Protein AF-A0A6A0H1G3-F1 (afdb_monomer)

Organism: Hyalella azteca (NCBI:txid294128)

Secondary structure (DSSP, 8-state):
----EEEEEEES-GGGS-GGGGSPPPTTS--SSHHHHHHHT-TTS-EEEEESPSSEEEETTS-EEEEEEEES----STT----S--EEEEEEESS--GGG-SEEEEEEE-SS-EEEEEEEEEEE----

Radius of gyration: 16.29 Å; Cα contacts (8 Å, |Δi|>4): 289; chains: 1; bounding box: 44×31×44 Å

Nearest PDB structures (foldseek):
  2fdb-assembly1_P  TM=7.754E-01  e=1.410E-04  Homo sapiens
  8dfq-assembly1_B  TM=7.564E-01  e=1.586E-03  Homo sapiens
  8dfm-assembly1_B  TM=7.752E-01  e=1.796E-03  Homo sapiens
  8dfp-assembly1_A  TM=7.747E-01  e=2.449E-03  Homo sapiens
  2ec8-assembly1_A  TM=6.519E-01  e=1.229E-02  Homo sapiens

pLDDT: mean 74.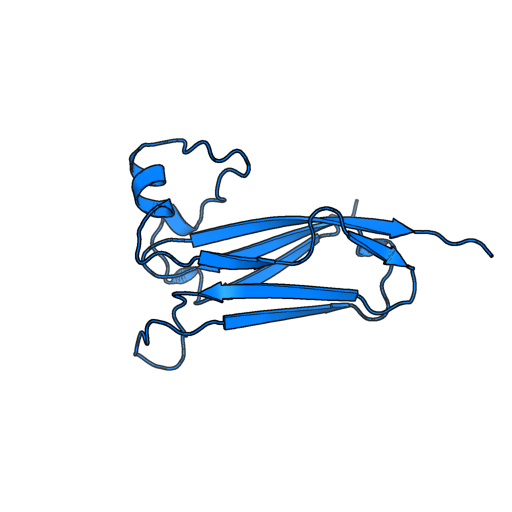76, std 15.05, range [27.33, 92.69]

Solvent-accessible surface area (backbone atoms only — not comparable to full-atom values): 7381 Å² total; per-residue (Å²): 139,80,85,28,52,51,82,45,68,35,52,44,66,73,90,78,39,53,78,79,54,79,55,80,69,53,90,84,72,63,60,95,41,73,67,52,44,55,33,63,64,32,90,73,18,14,36,69,76,47,62,56,65,76,67,41,75,42,56,66,66,38,75,44,77,45,44,35,31,22,33,42,26,31,57,78,70,73,99,49,78,59,77,68,46,73,44,74,34,77,48,76,42,74,60,30,51,82,71,64,38,20,53,33,33,39,37,17,31,30,83,55,14,47,27,64,51,74,27,42,37,42,70,46,87,82,82,130

Structure (mmCIF, N/CA/C/O backbone):
data_AF-A0A6A0H1G3-F1
#
_entry.id   AF-A0A6A0H1G3-F1
#
loop_
_atom_site.group_PDB
_atom_site.id
_atom_site.type_symbol
_atom_site.label_atom_id
_atom_site.label_alt_id
_atom_site.label_comp_id
_atom_site.label_asym_id
_atom_site.label_entity_id
_atom_site.label_seq_id
_atom_site.pdbx_PDB_ins_code
_atom_site.Cartn_x
_atom_site.Cartn_y
_atom_site.Cartn_z
_atom_site.occupancy
_atom_site.B_iso_or_equiv
_atom_site.auth_seq_id
_atom_site.auth_comp_id
_atom_site.auth_asym_id
_atom_site.auth_atom_id
_atom_site.pdbx_PDB_model_num
ATOM 1 N N . MET A 1 1 ? 1.368 15.880 18.015 1.00 27.33 1 MET A N 1
ATOM 2 C CA . MET A 1 1 ? 1.086 15.726 16.570 1.00 27.33 1 MET A CA 1
ATOM 3 C C . MET A 1 1 ? 1.682 14.403 16.107 1.00 27.33 1 MET A C 1
ATOM 5 O O . MET A 1 1 ? 2.852 14.364 15.754 1.00 27.33 1 MET A O 1
ATOM 9 N N . ALA A 1 2 ? 0.929 13.307 16.214 1.00 31.11 2 ALA A N 1
ATOM 10 C CA . ALA A 1 2 ? 1.377 11.993 15.761 1.00 31.11 2 ALA A CA 1
ATOM 11 C C . ALA A 1 2 ? 0.921 11.804 14.310 1.00 31.11 2 ALA A C 1
ATOM 13 O O . ALA A 1 2 ? -0.274 11.865 14.027 1.00 31.11 2 ALA A O 1
ATOM 14 N N . TRP A 1 3 ? 1.866 11.629 13.389 1.00 35.69 3 TRP A N 1
ATOM 15 C CA . TRP A 1 3 ? 1.557 11.195 12.030 1.00 35.69 3 TRP A CA 1
ATOM 16 C C . TRP A 1 3 ? 1.198 9.714 12.093 1.00 35.69 3 TRP A C 1
ATOM 18 O O . TRP A 1 3 ? 2.063 8.850 12.007 1.00 35.69 3 TRP A O 1
ATOM 28 N N . ALA A 1 4 ? -0.076 9.433 12.315 1.00 50.50 4 ALA A N 1
ATOM 29 C CA . ALA A 1 4 ? -0.620 8.098 12.197 1.00 50.50 4 ALA A CA 1
ATOM 30 C C . ALA A 1 4 ? -0.622 7.688 10.712 1.00 50.50 4 ALA A C 1
ATOM 32 O O . ALA A 1 4 ? -1.076 8.435 9.839 1.00 50.50 4 ALA A O 1
ATOM 33 N N . GLY A 1 5 ? -0.028 6.535 10.412 1.00 60.38 5 GLY A N 1
ATOM 34 C CA . GLY A 1 5 ? 0.182 6.032 9.055 1.00 60.38 5 GLY A CA 1
ATOM 35 C C . GLY A 1 5 ? 1.274 4.964 9.007 1.00 60.38 5 GLY A C 1
ATOM 36 O O . GLY A 1 5 ? 2.185 4.953 9.832 1.00 60.38 5 GLY A O 1
ATOM 37 N N . GLY A 1 6 ? 1.182 4.045 8.046 1.00 68.88 6 GLY A N 1
ATOM 38 C CA . GLY A 1 6 ? 2.088 2.899 7.941 1.00 68.88 6 GLY A CA 1
ATOM 39 C C . GLY A 1 6 ? 2.485 2.589 6.501 1.00 68.88 6 GLY A C 1
ATOM 40 O O . GLY A 1 6 ? 1.685 2.728 5.575 1.00 68.88 6 GLY A O 1
ATOM 41 N N . ARG A 1 7 ? 3.729 2.142 6.296 1.00 70.12 7 ARG A N 1
ATOM 42 C CA . ARG A 1 7 ? 4.220 1.694 4.986 1.00 70.12 7 ARG A CA 1
ATOM 43 C C . ARG A 1 7 ? 4.211 0.170 4.913 1.00 70.12 7 ARG A C 1
ATOM 45 O O . ARG A 1 7 ? 4.935 -0.494 5.647 1.00 70.12 7 ARG A O 1
ATOM 52 N N . ILE A 1 8 ? 3.431 -0.379 3.991 1.00 70.25 8 ILE A N 1
ATOM 53 C CA . ILE A 1 8 ? 3.390 -1.805 3.665 1.00 70.25 8 ILE A CA 1
ATOM 54 C C . ILE A 1 8 ? 4.253 -2.007 2.422 1.00 70.25 8 ILE A C 1
ATOM 56 O O . ILE A 1 8 ? 4.013 -1.383 1.394 1.00 70.25 8 ILE A O 1
ATOM 60 N N . VAL A 1 9 ? 5.274 -2.857 2.486 1.00 68.88 9 VAL A N 1
ATOM 61 C CA . VAL A 1 9 ? 6.164 -3.092 1.340 1.00 68.88 9 VAL A CA 1
ATOM 62 C C . VAL A 1 9 ? 5.983 -4.515 0.826 1.00 68.88 9 VAL A C 1
ATOM 64 O O . VAL A 1 9 ? 5.990 -5.476 1.594 1.00 68.88 9 VAL A O 1
ATOM 67 N N . SER A 1 10 ? 5.814 -4.643 -0.483 1.00 64.12 10 SER A N 1
ATOM 68 C CA . SER A 1 10 ? 5.791 -5.891 -1.234 1.00 64.12 10 SER A CA 1
ATOM 69 C C . SER A 1 10 ? 6.952 -5.863 -2.232 1.00 64.12 10 SER A C 1
ATOM 71 O O . SER A 1 10 ? 6.788 -5.392 -3.347 1.00 64.12 10 SER A O 1
ATOM 73 N N . GLY A 1 11 ? 8.140 -6.342 -1.860 1.00 63.56 11 GLY A N 1
ATOM 74 C CA . GLY A 1 11 ? 9.275 -6.432 -2.786 1.00 63.56 11 GLY A CA 1
ATOM 75 C C . GLY A 1 11 ? 10.644 -6.427 -2.110 1.00 63.56 11 GLY A C 1
ATOM 76 O O . GLY A 1 11 ? 10.757 -6.672 -0.910 1.00 63.56 11 GLY A O 1
ATOM 77 N N . GLY A 1 12 ? 11.693 -6.213 -2.910 1.00 59.38 12 GLY A N 1
ATOM 78 C CA . GLY A 1 12 ? 13.095 -6.309 -2.486 1.00 59.38 12 GLY A CA 1
ATOM 79 C C . GLY A 1 12 ? 13.600 -5.106 -1.676 1.00 59.38 12 GLY A C 1
ATOM 80 O O . GLY A 1 12 ? 12.886 -4.138 -1.429 1.00 59.38 12 GLY A O 1
ATOM 81 N N . ASN A 1 13 ? 14.871 -5.132 -1.274 1.00 59.50 13 ASN A N 1
ATOM 82 C CA . ASN A 1 13 ? 15.474 -4.042 -0.502 1.00 59.50 13 ASN A CA 1
ATOM 83 C C . ASN A 1 13 ? 15.574 -2.745 -1.339 1.00 59.50 13 ASN A C 1
ATOM 85 O O . ASN A 1 13 ? 16.171 -2.755 -2.417 1.00 59.50 13 ASN A O 1
ATOM 89 N N . ILE A 1 14 ? 15.020 -1.630 -0.837 1.00 57.81 14 ILE A N 1
ATOM 90 C CA . ILE A 1 14 ? 14.985 -0.321 -1.525 1.00 57.81 14 ILE A CA 1
ATOM 91 C C . ILE A 1 14 ? 16.394 0.170 -1.888 1.00 57.81 14 ILE A C 1
ATOM 93 O O . ILE A 1 14 ? 16.577 0.790 -2.933 1.00 57.81 14 ILE A O 1
ATOM 97 N N . ALA A 1 15 ? 17.405 -0.165 -1.081 1.00 56.12 15 ALA A N 1
ATOM 98 C CA . ALA A 1 15 ? 18.793 0.223 -1.324 1.00 56.12 15 ALA A CA 1
ATOM 99 C C . ALA A 1 15 ? 19.404 -0.404 -2.595 1.00 56.12 15 ALA A C 1
ATOM 101 O O . ALA A 1 15 ? 20.389 0.114 -3.110 1.00 56.12 15 ALA A O 1
ATOM 102 N N . LYS A 1 16 ? 18.823 -1.495 -3.117 1.00 58.28 16 LYS A N 1
ATOM 103 C CA . LYS A 1 16 ? 19.281 -2.177 -4.342 1.00 58.28 16 LYS A CA 1
ATOM 104 C C . LYS A 1 16 ? 18.511 -1.758 -5.602 1.00 58.28 16 LYS A C 1
ATOM 106 O O . LYS A 1 16 ? 18.736 -2.323 -6.669 1.00 58.28 16 LYS A O 1
ATOM 111 N N . LEU A 1 17 ? 17.571 -0.820 -5.493 1.00 61.56 17 LEU A N 1
ATOM 112 C CA . LEU A 1 17 ? 16.733 -0.402 -6.6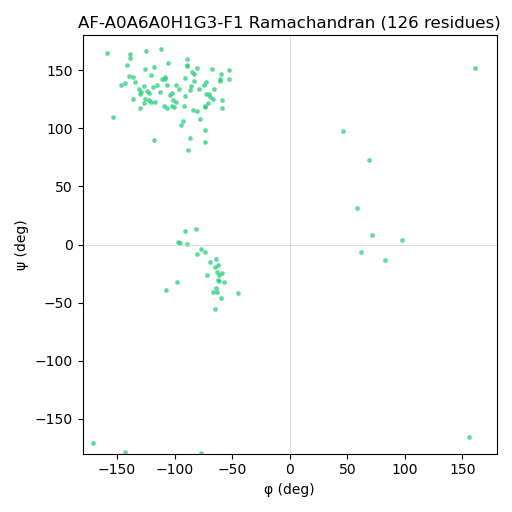13 1.00 61.56 17 LEU A CA 1
ATOM 113 C C . LEU A 1 17 ? 17.363 0.748 -7.419 1.00 61.56 17 LEU A C 1
ATOM 115 O O . LEU A 1 17 ? 18.106 1.562 -6.863 1.00 61.56 17 LEU A O 1
ATOM 119 N N . PRO A 1 18 ? 17.014 0.892 -8.712 1.00 59.72 18 PRO A N 1
ATOM 120 C CA . PRO A 1 18 ? 17.458 2.029 -9.515 1.00 59.72 18 PRO A CA 1
ATOM 121 C C . PRO A 1 18 ? 16.986 3.367 -8.908 1.00 59.72 18 PRO A C 1
ATOM 123 O O . PRO A 1 18 ? 15.877 3.431 -8.383 1.00 59.72 18 PRO A O 1
ATOM 126 N N . PRO A 1 19 ? 17.752 4.470 -9.016 1.00 56.12 19 PRO A N 1
ATOM 127 C CA . PRO A 1 19 ? 17.418 5.780 -8.436 1.00 56.12 19 PRO A CA 1
ATOM 128 C C . PRO A 1 19 ? 15.963 6.271 -8.614 1.00 56.12 19 PRO A C 1
ATOM 130 O O . PRO A 1 19 ? 15.407 6.758 -7.627 1.00 56.12 19 PRO A O 1
ATOM 133 N N . PRO A 1 20 ? 15.299 6.117 -9.785 1.00 57.50 20 PRO A N 1
ATOM 134 C CA . PRO A 1 20 ? 13.899 6.528 -9.966 1.00 57.50 20 PRO A CA 1
ATOM 135 C C . PRO A 1 20 ? 12.884 5.796 -9.070 1.00 57.50 20 PRO A C 1
ATOM 137 O O . PRO A 1 20 ? 11.789 6.306 -8.858 1.00 57.50 20 PRO A O 1
ATOM 140 N N . SER A 1 21 ? 13.242 4.650 -8.482 1.00 52.75 21 SER A N 1
ATOM 141 C CA . SER A 1 21 ? 12.411 3.929 -7.503 1.00 52.75 21 SER A CA 1
ATOM 142 C C . SER A 1 21 ? 12.260 4.637 -6.155 1.00 52.75 21 SER A C 1
ATOM 144 O O . SER A 1 21 ? 11.405 4.263 -5.362 1.00 52.75 21 SER A O 1
ATOM 146 N N . ARG A 1 22 ? 13.093 5.642 -5.860 1.00 54.62 22 ARG A N 1
ATOM 147 C CA . ARG A 1 22 ? 12.994 6.407 -4.608 1.00 54.62 22 ARG A CA 1
ATOM 148 C C . ARG A 1 22 ? 11.900 7.478 -4.655 1.00 54.62 22 ARG A C 1
ATOM 150 O O . ARG A 1 22 ? 11.612 8.091 -3.631 1.00 54.62 22 ARG A O 1
ATOM 157 N N . GLY A 1 23 ? 11.299 7.710 -5.823 1.00 55.94 23 GLY A N 1
ATOM 158 C CA . GLY A 1 23 ? 10.168 8.617 -5.990 1.00 55.94 23 GLY A CA 1
ATOM 159 C C . GLY A 1 23 ? 8.833 7.952 -5.653 1.00 55.94 23 GLY A C 1
ATOM 160 O O . GLY A 1 23 ? 8.631 6.769 -5.912 1.00 55.94 23 GLY A O 1
ATOM 161 N N . ARG A 1 24 ? 7.892 8.728 -5.104 1.00 59.91 24 ARG A N 1
ATOM 162 C CA . ARG A 1 24 ? 6.478 8.328 -5.067 1.00 59.91 24 ARG A CA 1
ATOM 163 C C . ARG A 1 24 ? 5.885 8.439 -6.467 1.00 59.91 24 ARG A C 1
ATOM 165 O O . ARG A 1 24 ? 6.156 9.413 -7.175 1.00 59.91 24 ARG A O 1
ATOM 172 N N . ILE A 1 25 ? 5.048 7.474 -6.842 1.00 65.25 25 ILE A N 1
ATOM 173 C CA . ILE A 1 25 ? 4.219 7.619 -8.036 1.00 65.25 25 ILE A CA 1
ATOM 174 C C . ILE A 1 25 ? 3.221 8.746 -7.783 1.00 65.25 25 ILE A C 1
ATOM 176 O O . ILE A 1 25 ? 2.599 8.777 -6.717 1.00 65.25 25 ILE A O 1
ATOM 180 N N . PRO A 1 26 ? 3.055 9.666 -8.740 1.00 59.31 26 PRO A N 1
ATOM 181 C CA . PRO A 1 26 ? 1.996 10.657 -8.684 1.00 59.31 26 PRO A CA 1
ATOM 182 C C . PRO A 1 26 ? 0.629 9.956 -8.623 1.00 59.31 26 PRO A C 1
ATOM 184 O O . PRO A 1 26 ? 0.268 9.206 -9.530 1.00 59.31 26 PRO A O 1
ATOM 187 N N . ILE A 1 27 ? -0.117 10.166 -7.533 1.00 59.06 27 ILE A N 1
ATOM 188 C CA . ILE A 1 27 ? -1.449 9.563 -7.312 1.00 59.06 27 ILE A CA 1
ATOM 189 C C . ILE A 1 27 ? -2.440 10.016 -8.403 1.00 59.06 27 ILE A C 1
ATOM 191 O O . ILE A 1 27 ? -3.368 9.291 -8.744 1.00 59.06 27 ILE A O 1
ATOM 195 N N . ASP A 1 28 ? -2.197 11.189 -8.991 1.00 62.38 28 ASP A N 1
ATOM 196 C CA . ASP A 1 28 ? -2.947 11.788 -10.098 1.00 62.38 28 ASP A CA 1
ATOM 197 C C . ASP A 1 28 ? -2.638 11.170 -11.477 1.00 62.38 28 ASP A C 1
ATOM 199 O O . ASP A 1 28 ? -3.243 11.559 -12.476 1.00 62.38 28 ASP A O 1
ATOM 203 N N . GLY A 1 29 ? -1.687 10.232 -11.559 1.00 63.62 29 GLY A N 1
ATOM 204 C CA . GLY A 1 29 ? -1.265 9.607 -12.812 1.00 63.62 29 GLY A CA 1
ATOM 205 C C . GLY A 1 29 ? -0.465 10.526 -13.743 1.00 63.62 29 GLY A C 1
ATOM 206 O O . GLY A 1 29 ? -0.186 10.138 -14.880 1.00 63.62 29 GLY A O 1
ATOM 207 N N . LYS A 1 30 ? -0.065 11.727 -13.298 1.00 68.88 30 LYS A N 1
ATOM 208 C CA . LYS A 1 30 ? 0.696 12.678 -14.122 1.00 68.88 30 LYS A CA 1
ATOM 209 C C . LYS A 1 30 ? 2.192 12.526 -13.881 1.00 68.88 30 LYS A C 1
ATOM 211 O O . LYS A 1 30 ? 2.747 12.995 -12.892 1.00 68.88 30 LYS A O 1
ATOM 216 N N . TYR A 1 31 ? 2.882 11.881 -14.816 1.00 74.94 31 TYR A N 1
ATOM 217 C CA . TYR A 1 31 ? 4.337 11.752 -14.756 1.00 74.94 31 TYR A CA 1
ATOM 218 C C . TYR A 1 31 ? 5.019 13.102 -15.003 1.00 74.94 31 TYR A C 1
ATOM 220 O O . TYR A 1 31 ? 4.754 13.754 -16.007 1.00 74.94 31 TYR A O 1
ATOM 228 N N . LYS A 1 32 ? 5.948 13.493 -14.117 1.00 74.31 32 LYS A N 1
ATOM 229 C CA . LYS A 1 32 ? 6.704 14.755 -14.246 1.00 74.31 32 LYS A CA 1
ATOM 230 C C . LYS A 1 32 ? 7.562 14.818 -15.513 1.00 74.31 32 LYS A C 1
ATOM 232 O O . LYS A 1 32 ? 7.812 15.897 -16.031 1.00 74.31 32 LYS A O 1
ATOM 237 N N . THR A 1 33 ? 8.048 13.668 -15.978 1.00 82.31 33 THR A N 1
ATOM 238 C CA . THR A 1 33 ? 8.942 13.551 -17.134 1.00 82.31 33 THR A CA 1
ATOM 239 C C . THR A 1 33 ? 8.595 12.323 -17.970 1.00 82.31 33 THR A C 1
ATOM 241 O O . THR A 1 33 ? 8.107 11.316 -17.447 1.00 82.31 33 THR A O 1
ATOM 244 N N . GLU A 1 34 ? 8.928 12.355 -19.261 1.00 85.62 34 GLU A N 1
ATOM 245 C CA . GLU A 1 34 ? 8.767 11.202 -20.161 1.00 85.62 34 GLU A CA 1
ATOM 246 C C . GLU A 1 34 ? 9.606 9.993 -19.704 1.00 85.62 34 GLU A C 1
ATOM 248 O O . GLU A 1 34 ? 9.198 8.840 -19.832 1.00 85.62 34 GLU A O 1
ATOM 253 N N . THR A 1 35 ? 10.758 10.242 -19.076 1.00 83.00 35 THR A N 1
ATOM 254 C CA . THR A 1 35 ? 11.587 9.195 -18.458 1.00 83.00 35 THR A CA 1
ATOM 255 C C . THR A 1 35 ? 10.864 8.497 -17.309 1.00 83.00 35 THR A C 1
ATOM 257 O O . THR A 1 35 ? 10.900 7.271 -17.213 1.00 83.00 35 THR A O 1
ATOM 260 N N . SER A 1 36 ? 10.140 9.256 -16.483 1.00 78.75 36 SER A N 1
ATOM 261 C CA . SER A 1 36 ? 9.317 8.715 -15.398 1.00 78.75 36 SER A CA 1
ATOM 262 C C . SER A 1 36 ? 8.143 7.908 -15.952 1.00 78.75 36 SER A C 1
ATOM 264 O O . SER A 1 36 ? 7.853 6.823 -15.454 1.00 78.75 36 SER A O 1
ATOM 266 N N . LYS A 1 37 ? 7.506 8.388 -17.029 1.00 83.50 37 LYS A N 1
ATOM 267 C CA . LYS A 1 37 ? 6.433 7.662 -17.722 1.00 83.50 37 LYS A CA 1
ATOM 268 C C . LYS A 1 37 ? 6.915 6.312 -18.249 1.00 83.50 37 LYS A C 1
ATOM 270 O O . LYS A 1 37 ? 6.242 5.310 -18.029 1.00 83.50 37 LYS A O 1
ATOM 275 N N . LYS A 1 38 ? 8.085 6.266 -18.894 1.00 85.56 38 LYS A N 1
ATOM 276 C CA . LYS A 1 38 ? 8.704 5.016 -19.371 1.00 85.56 38 LYS A CA 1
ATOM 277 C C . LYS A 1 38 ? 9.085 4.078 -18.224 1.00 85.56 38 LYS A C 1
ATOM 279 O O . LYS A 1 38 ? 8.910 2.871 -18.347 1.00 85.56 38 LYS A O 1
ATOM 284 N N . TYR A 1 39 ? 9.564 4.628 -17.110 1.00 83.12 39 TYR A N 1
ATOM 285 C CA . TYR A 1 39 ? 9.925 3.862 -15.920 1.00 83.12 39 TYR A CA 1
ATOM 286 C C . TYR A 1 39 ? 8.705 3.189 -15.273 1.00 83.12 39 TYR A C 1
ATOM 288 O O . TYR A 1 39 ? 8.667 1.969 -15.152 1.00 83.12 39 TYR A O 1
ATOM 296 N N . TYR A 1 40 ? 7.669 3.955 -14.922 1.00 80.94 40 TYR A N 1
ATOM 297 C CA . TYR A 1 40 ? 6.483 3.421 -14.240 1.00 80.94 40 TYR A CA 1
ATOM 298 C C . TYR A 1 40 ? 5.584 2.564 -15.143 1.00 80.94 40 TYR A C 1
ATOM 300 O O . TYR A 1 40 ? 4.904 1.664 -14.655 1.00 80.94 40 TYR A O 1
ATOM 308 N N . ASN A 1 41 ? 5.608 2.792 -16.461 1.00 85.19 41 ASN A N 1
ATOM 309 C CA . ASN A 1 41 ? 4.890 1.959 -17.431 1.00 85.19 41 ASN A CA 1
ATOM 310 C C . ASN A 1 41 ? 5.729 0.800 -17.980 1.00 85.19 41 ASN A C 1
ATOM 312 O O . ASN A 1 41 ? 5.316 0.152 -18.942 1.00 85.19 41 ASN A O 1
ATOM 316 N N . ASN A 1 42 ? 6.885 0.508 -17.377 1.00 85.31 42 ASN A N 1
ATOM 317 C CA . ASN A 1 42 ? 7.701 -0.620 -17.793 1.00 85.31 42 ASN A CA 1
ATOM 318 C C . ASN A 1 42 ? 6.887 -1.925 -17.666 1.00 85.31 42 ASN A C 1
ATOM 320 O O . ASN A 1 42 ? 6.391 -2.232 -16.578 1.00 85.31 42 ASN A O 1
ATOM 324 N N . PRO A 1 43 ? 6.744 -2.726 -18.738 1.00 85.50 43 PRO A N 1
ATOM 325 C CA . PRO A 1 43 ? 5.975 -3.970 -18.692 1.00 85.50 43 PRO A CA 1
ATOM 326 C C . PRO A 1 43 ? 6.563 -4.998 -17.720 1.00 85.50 43 PRO A C 1
ATOM 328 O O . PRO 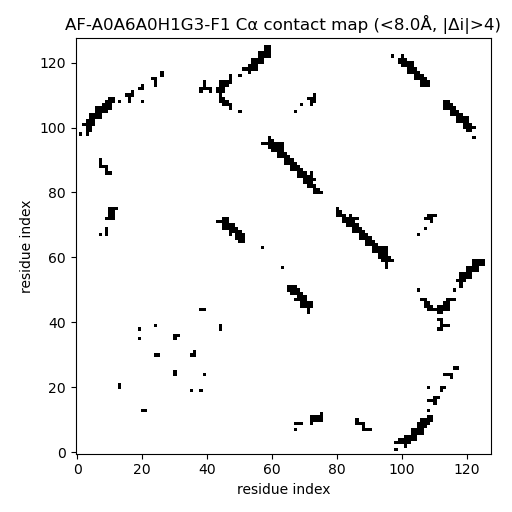A 1 43 ? 5.828 -5.845 -17.221 1.00 85.50 43 PRO A O 1
ATOM 331 N N . LYS A 1 44 ? 7.867 -4.904 -17.428 1.00 82.88 44 LYS A N 1
ATOM 332 C CA . LYS A 1 44 ? 8.563 -5.735 -16.438 1.00 82.88 44 LYS A CA 1
ATOM 333 C C . LYS A 1 44 ? 8.530 -5.130 -15.032 1.00 82.88 44 LYS A C 1
ATOM 335 O O . LYS A 1 44 ? 9.130 -5.695 -14.128 1.00 82.88 44 LYS A O 1
ATOM 340 N N . GLY A 1 45 ? 7.900 -3.972 -14.846 1.00 82.06 45 GLY A N 1
ATOM 341 C CA . GLY A 1 45 ? 7.790 -3.278 -13.568 1.00 82.06 45 GLY A CA 1
ATOM 342 C C . GLY A 1 45 ? 6.921 -4.015 -12.552 1.00 82.06 45 GLY A C 1
ATOM 343 O O . GLY A 1 45 ? 5.983 -4.719 -12.927 1.00 82.06 45 GLY A O 1
ATOM 344 N N . ALA A 1 46 ? 7.222 -3.829 -11.266 1.00 84.31 46 ALA A N 1
ATOM 345 C CA . ALA A 1 46 ? 6.378 -4.329 -10.189 1.00 84.31 46 ALA A CA 1
ATOM 346 C C . ALA A 1 46 ? 4.991 -3.694 -10.309 1.00 84.31 46 ALA A C 1
ATOM 348 O O . ALA A 1 46 ? 4.885 -2.513 -10.638 1.00 84.31 46 ALA A O 1
ATOM 349 N N . ARG A 1 47 ? 3.930 -4.464 -10.051 1.00 86.38 47 ARG A N 1
ATOM 350 C CA . ARG A 1 47 ? 2.556 -3.956 -10.157 1.00 86.38 47 ARG A CA 1
ATOM 351 C C . ARG A 1 47 ? 1.713 -4.406 -8.983 1.00 86.38 47 ARG A C 1
ATOM 353 O O . ARG A 1 47 ? 1.565 -5.607 -8.753 1.00 86.38 47 ARG A O 1
ATOM 360 N N . ILE A 1 48 ? 1.098 -3.457 -8.290 1.00 86.69 48 ILE A N 1
ATOM 361 C CA . ILE A 1 48 ? 0.091 -3.724 -7.270 1.00 86.69 48 ILE A CA 1
ATOM 362 C C . ILE A 1 48 ? -1.190 -4.140 -7.990 1.00 86.69 48 ILE A C 1
ATOM 364 O O . ILE A 1 48 ? -1.756 -3.407 -8.796 1.00 86.69 48 ILE A O 1
ATOM 368 N N . THR A 1 49 ? -1.628 -5.362 -7.710 1.00 87.56 49 THR A N 1
ATOM 369 C CA . THR A 1 49 ? -2.840 -5.954 -8.295 1.00 87.56 49 THR A CA 1
ATOM 370 C C . THR A 1 49 ? -4.039 -5.831 -7.371 1.00 87.56 49 THR A C 1
ATOM 372 O O . THR A 1 49 ? -5.162 -5.710 -7.848 1.00 87.56 49 THR A O 1
ATOM 375 N N . LYS A 1 50 ? -3.810 -5.862 -6.053 1.00 85.88 50 LYS A N 1
ATOM 376 C CA . LYS A 1 50 ? -4.834 -5.666 -5.024 1.00 85.88 50 LYS A CA 1
ATOM 377 C C . LYS A 1 50 ? -4.225 -4.893 -3.860 1.00 85.88 50 LYS A C 1
ATOM 379 O O . LYS A 1 50 ? -3.100 -5.179 -3.463 1.00 85.88 50 LYS A O 1
ATOM 384 N N . ALA A 1 51 ? -4.974 -3.955 -3.303 1.00 84.62 51 ALA A N 1
ATOM 385 C CA . ALA A 1 51 ? -4.642 -3.256 -2.068 1.00 84.62 51 ALA A CA 1
ATOM 386 C C . ALA A 1 51 ? -5.918 -3.108 -1.228 1.00 84.62 51 ALA A C 1
ATOM 388 O O . ALA A 1 51 ? -7.019 -3.229 -1.770 1.00 84.62 51 ALA A O 1
ATOM 389 N N . SER A 1 52 ? -5.773 -2.868 0.075 1.00 80.06 52 SER A N 1
ATOM 390 C CA . SER A 1 52 ? -6.894 -2.518 0.951 1.00 80.06 52 SER A CA 1
ATOM 391 C C . SER A 1 52 ? -7.701 -1.338 0.401 1.00 80.06 52 SER A C 1
ATOM 393 O O . SER A 1 52 ? -7.170 -0.485 -0.313 1.00 80.06 52 SER A O 1
ATOM 395 N N . HIS A 1 53 ? -9.000 -1.333 0.719 1.00 75.62 53 HIS A N 1
ATOM 396 C CA . HIS A 1 53 ? -9.978 -0.377 0.202 1.00 75.62 53 HIS A CA 1
ATOM 397 C C . HIS A 1 53 ? -9.537 1.078 0.411 1.00 75.62 53 HIS A C 1
ATOM 399 O O . HIS A 1 53 ? -8.973 1.439 1.444 1.00 75.62 53 HIS A O 1
ATOM 405 N N . PHE A 1 54 ? -9.840 1.921 -0.576 1.00 63.56 54 PHE A N 1
ATOM 406 C CA . PHE A 1 54 ? -9.671 3.365 -0.470 1.00 63.56 54 PHE A CA 1
ATOM 407 C C . PHE A 1 54 ? -10.726 3.915 0.505 1.00 63.56 54 PHE A C 1
ATOM 409 O O . PHE A 1 54 ? -11.914 3.714 0.271 1.00 63.56 54 PHE A O 1
ATOM 416 N N . ASN A 1 55 ? -10.292 4.591 1.577 1.00 73.12 55 ASN A N 1
ATOM 417 C CA . ASN A 1 55 ? -11.118 5.122 2.678 1.00 73.12 55 ASN A CA 1
ATOM 418 C C . ASN A 1 55 ? -11.746 4.043 3.579 1.00 73.12 55 ASN A C 1
ATOM 420 O O . ASN A 1 55 ? -12.949 3.802 3.544 1.00 73.12 55 ASN A O 1
ATOM 424 N N . PHE A 1 56 ? -10.920 3.401 4.408 1.00 84.31 56 PHE A N 1
ATOM 425 C CA . PHE A 1 56 ? -11.362 2.380 5.362 1.00 84.31 56 PHE A CA 1
ATOM 426 C C . PHE A 1 56 ? -11.723 2.993 6.724 1.00 84.31 56 PHE A C 1
ATOM 428 O O . PHE A 1 56 ? -10.916 3.711 7.316 1.00 84.31 56 PHE A O 1
ATOM 435 N N . GLN A 1 57 ? -12.919 2.690 7.230 1.00 88.69 57 GLN A N 1
ATOM 436 C CA . GLN A 1 57 ? -13.355 3.041 8.582 1.00 88.69 57 GLN A CA 1
ATOM 437 C C . GLN A 1 57 ? -13.319 1.808 9.480 1.00 88.69 57 GLN A C 1
ATOM 439 O O . GLN A 1 57 ? -13.874 0.775 9.112 1.00 88.69 57 GLN A O 1
ATOM 444 N N . TYR A 1 58 ? -12.666 1.915 10.637 1.00 89.06 58 TYR A N 1
ATOM 445 C CA . TYR A 1 58 ? -12.587 0.828 11.613 1.00 89.06 58 TYR A CA 1
ATOM 446 C C . TYR A 1 58 ? -13.226 1.196 12.949 1.00 89.06 58 TYR A C 1
ATOM 448 O O . TYR A 1 58 ? -13.252 2.361 13.342 1.00 89.06 58 TYR A O 1
ATOM 456 N N . VAL A 1 59 ? -13.707 0.175 13.652 1.00 91.00 59 VAL A N 1
ATOM 457 C CA . VAL A 1 59 ? -14.231 0.292 15.015 1.00 91.00 59 VAL A CA 1
ATOM 458 C C . VAL A 1 59 ? -13.070 0.177 16.002 1.00 91.00 59 VAL A C 1
ATOM 460 O O . VAL A 1 59 ? -12.183 -0.666 15.833 1.00 91.00 59 VAL A O 1
ATOM 463 N N . LEU A 1 60 ? -13.054 1.039 17.020 1.00 91.19 60 LEU A N 1
ATOM 464 C CA . LEU A 1 60 ? -12.040 1.008 18.076 1.00 91.19 60 LEU A CA 1
ATOM 465 C C . LEU A 1 60 ? -12.075 -0.329 18.832 1.00 91.19 60 LEU A C 1
ATOM 467 O O . LEU A 1 60 ? -13.137 -0.896 19.062 1.00 91.19 60 LEU A O 1
ATOM 471 N N . GLY A 1 61 ? -10.907 -0.842 19.216 1.00 89.00 61 GLY A N 1
ATOM 472 C CA . GLY A 1 61 ? -10.780 -2.103 19.952 1.00 89.00 61 GLY A CA 1
ATOM 473 C C . GLY A 1 61 ? -10.814 -3.367 19.086 1.00 89.00 61 GLY A C 1
ATOM 474 O O . GLY A 1 61 ? -10.420 -4.427 19.561 1.00 89.00 61 GLY A O 1
ATOM 475 N N . HIS A 1 62 ? -11.220 -3.276 17.817 1.00 90.12 62 HIS A N 1
ATO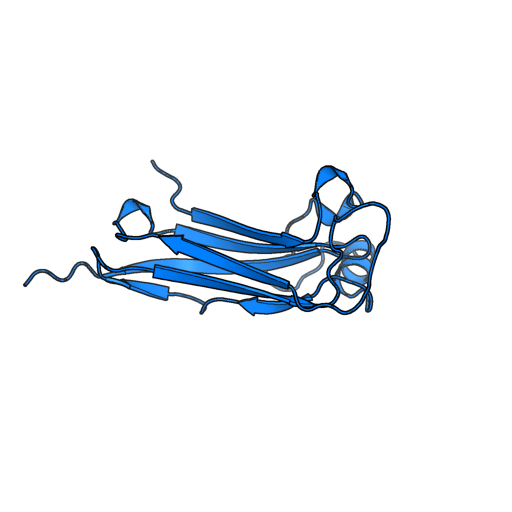M 476 C CA . HIS A 1 62 ? -11.244 -4.417 16.901 1.00 90.12 62 HIS A CA 1
ATOM 477 C C . HIS A 1 62 ? -9.928 -4.587 16.139 1.00 90.12 62 HIS A C 1
ATOM 479 O O . HIS A 1 62 ? -9.145 -3.655 15.962 1.00 90.12 62 HIS A O 1
ATOM 485 N N . LYS A 1 63 ? -9.714 -5.795 15.620 1.00 92.00 63 LYS A N 1
ATOM 486 C CA . LYS A 1 63 ? -8.600 -6.111 14.731 1.00 92.00 63 LYS A CA 1
ATOM 487 C C . LYS A 1 63 ? -8.796 -5.500 13.344 1.00 92.00 63 LYS A C 1
ATOM 489 O O . LYS A 1 63 ? -9.806 -5.754 12.687 1.00 92.00 63 LYS A O 1
ATOM 494 N N . ILE A 1 64 ? -7.780 -4.800 12.845 1.00 90.19 64 ILE A N 1
ATOM 495 C CA . ILE A 1 64 ? -7.715 -4.320 11.459 1.00 90.19 64 ILE A CA 1
ATOM 496 C C . ILE A 1 64 ? -6.631 -5.060 10.679 1.00 90.19 64 ILE A C 1
ATOM 498 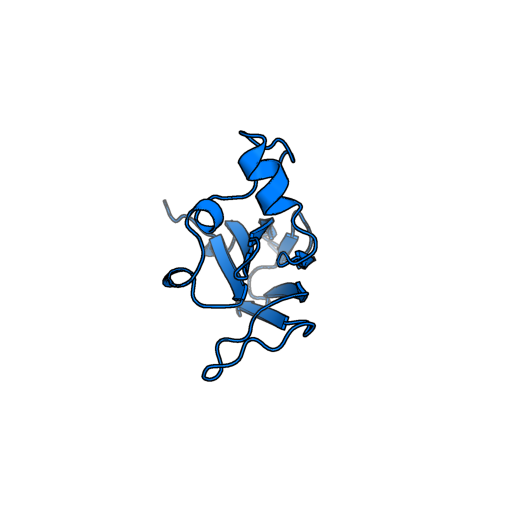O O . ILE A 1 64 ? -5.562 -5.384 11.196 1.00 90.19 64 ILE A O 1
ATOM 502 N N . VAL A 1 65 ? -6.919 -5.349 9.408 1.00 89.25 65 VAL A N 1
ATOM 503 C CA . VAL A 1 65 ? -6.017 -6.087 8.519 1.00 89.25 65 VAL A CA 1
ATOM 504 C C . VAL A 1 65 ? -5.869 -5.337 7.206 1.00 89.25 65 VAL A C 1
ATOM 506 O O . VAL A 1 65 ? -6.819 -5.205 6.434 1.00 89.25 65 VAL A O 1
ATOM 509 N N . PHE A 1 66 ? -4.645 -4.915 6.913 1.00 88.12 66 PHE A N 1
ATOM 510 C CA . PHE A 1 66 ? -4.290 -4.353 5.623 1.00 88.12 66 PHE A CA 1
ATOM 511 C C . PHE A 1 66 ? -3.630 -5.393 4.734 1.00 88.12 66 PHE A C 1
ATOM 513 O O . PHE A 1 66 ? -2.776 -6.173 5.161 1.00 88.12 66 PHE A O 1
ATOM 520 N N . LEU A 1 67 ? -4.029 -5.386 3.469 1.00 87.31 67 LEU A N 1
ATOM 521 C CA . LEU A 1 67 ? -3.579 -6.321 2.462 1.00 87.31 67 LEU A CA 1
ATOM 522 C C . LEU A 1 67 ? -2.991 -5.558 1.285 1.00 87.31 67 LEU A C 1
ATOM 524 O O . LEU A 1 67 ? -3.625 -4.665 0.731 1.00 87.31 67 LEU A O 1
ATOM 528 N N . CYS A 1 68 ? -1.815 -5.984 0.844 1.00 86.19 68 CYS A N 1
ATOM 529 C CA . CYS A 1 68 ? -1.292 -5.611 -0.453 1.00 86.19 68 CYS A CA 1
ATOM 530 C C . CYS A 1 68 ? -0.798 -6.837 -1.208 1.00 86.19 68 CYS A C 1
ATOM 532 O O . CYS A 1 68 ? -0.115 -7.695 -0.653 1.00 86.19 68 CYS A O 1
ATOM 534 N N . VAL A 1 69 ? -1.173 -6.934 -2.479 1.00 87.00 69 VAL A N 1
ATOM 535 C CA . VAL A 1 69 ? -0.762 -8.010 -3.374 1.00 87.00 69 VAL A CA 1
ATOM 536 C C . VAL A 1 69 ? -0.172 -7.397 -4.621 1.00 87.00 69 VAL A C 1
ATOM 538 O O . VAL A 1 69 ? -0.855 -6.689 -5.369 1.00 87.00 69 VAL A O 1
ATOM 541 N N . ALA A 1 70 ? 1.073 -7.740 -4.891 1.00 86.12 70 ALA A N 1
ATOM 542 C CA . ALA A 1 70 ? 1.772 -7.291 -6.074 1.00 86.12 70 ALA A CA 1
ATOM 543 C C . ALA A 1 70 ? 2.338 -8.470 -6.862 1.00 86.12 70 ALA A C 1
ATOM 545 O O . ALA A 1 70 ? 2.619 -9.539 -6.321 1.00 86.12 70 ALA A O 1
ATOM 546 N N . ARG A 1 71 ? 2.441 -8.271 -8.172 1.00 84.81 71 ARG A N 1
ATOM 547 C CA . ARG A 1 71 ? 3.009 -9.216 -9.132 1.00 84.81 71 ARG A CA 1
ATOM 548 C C . ARG A 1 71 ? 4.306 -8.668 -9.700 1.00 84.81 71 ARG A C 1
ATOM 550 O O . ARG A 1 71 ? 4.604 -7.481 -9.549 1.00 84.81 71 ARG A O 1
ATOM 557 N N . ASP A 1 72 ? 5.023 -9.549 -10.390 1.00 76.25 72 ASP A N 1
ATOM 558 C CA . ASP A 1 72 ? 6.287 -9.224 -11.054 1.00 76.25 72 ASP A CA 1
ATOM 559 C C . ASP A 1 72 ? 7.323 -8.682 -10.062 1.00 76.25 72 ASP A C 1
ATOM 561 O O . ASP A 1 72 ? 8.166 -7.844 -10.380 1.00 76.25 72 ASP A O 1
ATOM 565 N N . LEU A 1 73 ? 7.234 -9.174 -8.826 1.00 70.44 73 LEU A N 1
ATOM 566 C CA . LEU A 1 73 ? 8.139 -8.835 -7.751 1.00 70.44 73 LEU A CA 1
ATOM 567 C C . LEU A 1 73 ? 9.333 -9.761 -7.727 1.00 70.44 73 LEU A C 1
ATOM 569 O O . LEU A 1 73 ? 9.292 -10.905 -8.172 1.00 70.44 73 LEU A O 1
ATOM 573 N N . LEU A 1 74 ? 10.401 -9.207 -7.182 1.00 62.16 74 LEU A N 1
ATOM 574 C CA . LEU A 1 74 ? 11.671 -9.866 -7.050 1.00 62.16 74 LEU A CA 1
ATOM 575 C C . LEU A 1 74 ? 11.888 -10.236 -5.582 1.00 62.16 74 LEU A C 1
ATOM 577 O O . LEU A 1 74 ? 11.942 -9.353 -4.723 1.00 62.16 74 LEU A O 1
ATOM 581 N N . PHE A 1 75 ? 11.995 -11.531 -5.294 1.00 58.12 75 PHE A N 1
ATOM 582 C CA . PHE A 1 75 ? 12.301 -12.014 -3.951 1.00 58.12 75 PHE A CA 1
ATOM 583 C C . PHE A 1 75 ? 13.806 -11.886 -3.666 1.00 58.12 75 PHE A C 1
ATOM 585 O O . PHE A 1 75 ? 14.611 -12.279 -4.502 1.00 58.12 75 PHE A O 1
ATOM 592 N N . PRO A 1 76 ? 14.217 -11.362 -2.496 1.00 52.03 76 PRO A N 1
ATOM 593 C CA . PRO A 1 76 ? 15.630 -11.199 -2.148 1.00 52.03 76 PRO A CA 1
ATOM 594 C C . PRO A 1 76 ? 16.304 -12.478 -1.609 1.00 52.03 76 PRO A C 1
ATOM 596 O O . PRO A 1 76 ? 17.392 -12.382 -1.043 1.00 52.03 76 PRO A O 1
ATOM 599 N N . GLN A 1 77 ? 15.687 -13.656 -1.749 1.00 47.28 77 GLN A N 1
ATOM 600 C CA . GLN A 1 77 ? 16.264 -14.910 -1.261 1.00 47.28 77 GLN A CA 1
ATOM 601 C C . GLN A 1 77 ? 17.423 -15.321 -2.183 1.00 47.28 77 GLN A C 1
ATOM 603 O O . GLN A 1 77 ? 17.193 -15.844 -3.263 1.00 47.28 77 GLN A O 1
ATOM 608 N N . LEU A 1 78 ? 18.648 -15.009 -1.748 1.00 42.56 78 LEU A N 1
ATOM 609 C CA . LEU A 1 78 ? 19.934 -15.500 -2.255 1.00 42.56 78 LEU A CA 1
ATOM 610 C C . LEU A 1 78 ? 20.104 -15.500 -3.796 1.00 42.56 78 LEU A C 1
ATOM 612 O O . LEU A 1 78 ? 19.753 -16.442 -4.488 1.00 42.56 78 LEU A O 1
ATOM 616 N N . HIS A 1 79 ? 20.759 -14.458 -4.315 1.00 43.06 79 HIS A N 1
ATOM 617 C CA . HIS A 1 79 ? 21.425 -14.409 -5.632 1.00 43.06 79 HIS A CA 1
ATOM 618 C C . HIS A 1 79 ? 20.592 -14.598 -6.918 1.00 43.06 79 HIS A C 1
ATOM 620 O O . HIS A 1 79 ? 21.131 -14.318 -7.987 1.00 43.06 79 HIS A O 1
ATOM 626 N N . GLU A 1 80 ? 19.300 -14.934 -6.862 1.00 40.72 80 GLU A N 1
ATOM 627 C CA . GLU A 1 80 ? 18.504 -15.182 -8.072 1.00 40.72 80 GLU A CA 1
ATOM 628 C C . GLU A 1 80 ? 17.169 -14.425 -8.128 1.00 40.72 80 GLU A C 1
ATOM 630 O O . GLU A 1 80 ? 16.338 -14.447 -7.221 1.00 40.72 80 GLU A O 1
ATOM 635 N N . TRP A 1 81 ? 16.945 -13.747 -9.253 1.00 49.34 81 TRP A N 1
ATOM 636 C CA . TRP A 1 81 ? 15.732 -12.992 -9.550 1.00 49.34 81 TRP A CA 1
ATOM 637 C C . TRP A 1 81 ? 14.680 -13.902 -10.206 1.00 49.34 81 TRP A C 1
ATOM 639 O O . TRP A 1 81 ? 14.525 -13.902 -11.430 1.00 49.34 81 TRP A O 1
ATOM 649 N N . THR A 1 82 ? 13.931 -14.679 -9.421 1.00 48.19 82 THR A N 1
ATOM 650 C CA . THR A 1 82 ? 12.803 -15.458 -9.964 1.00 48.19 82 THR A CA 1
ATOM 651 C C . THR A 1 82 ? 11.621 -14.539 -10.298 1.00 48.19 82 THR A C 1
ATOM 653 O O . THR A 1 82 ? 11.077 -13.839 -9.444 1.00 48.19 82 THR A O 1
ATOM 656 N N . ARG A 1 83 ? 11.237 -14.500 -11.581 1.00 54.53 83 ARG A N 1
ATOM 657 C CA . ARG A 1 83 ? 10.135 -13.669 -12.098 1.00 54.53 83 ARG A CA 1
ATOM 658 C C . ARG A 1 83 ? 8.782 -14.368 -11.935 1.00 54.53 83 ARG A C 1
ATOM 660 O O . ARG A 1 83 ? 8.690 -15.582 -12.066 1.00 54.53 83 ARG A O 1
ATOM 667 N N . GLY A 1 84 ? 7.723 -13.579 -11.742 1.00 57.91 84 GLY A N 1
ATOM 668 C CA . GLY A 1 84 ? 6.334 -14.027 -11.929 1.00 57.91 84 GLY A CA 1
ATOM 669 C C . GLY A 1 84 ? 5.574 -14.455 -10.671 1.00 57.91 84 GLY A C 1
ATOM 670 O O . GLY A 1 84 ? 4.417 -14.856 -10.775 1.00 57.91 84 GLY A O 1
ATOM 671 N N . GLN A 1 85 ? 6.162 -14.336 -9.479 1.00 68.69 85 GLN A N 1
ATOM 672 C CA . GLN A 1 85 ? 5.444 -14.651 -8.244 1.00 68.69 85 GLN A CA 1
ATOM 673 C C . GLN A 1 85 ? 4.580 -13.475 -7.772 1.00 68.69 85 GLN A C 1
ATOM 675 O O . GLN A 1 85 ? 4.965 -12.304 -7.852 1.00 68.69 85 GLN A O 1
ATOM 680 N N . LYS A 1 86 ? 3.385 -13.800 -7.269 1.00 74.88 86 LYS A N 1
ATOM 681 C CA . LYS A 1 86 ? 2.532 -12.855 -6.547 1.00 74.88 86 LYS A CA 1
ATOM 682 C C . LYS A 1 86 ? 2.987 -12.833 -5.092 1.00 74.88 86 LYS A C 1
ATOM 684 O O . LYS A 1 86 ? 2.853 -13.841 -4.406 1.00 74.88 86 LYS A O 1
ATOM 689 N N . LEU A 1 87 ? 3.486 -11.697 -4.618 1.00 80.69 87 LEU A N 1
ATOM 690 C CA . LEU A 1 87 ? 3.798 -11.509 -3.204 1.00 80.69 87 LEU A CA 1
ATOM 691 C C . LEU A 1 87 ? 2.624 -10.819 -2.514 1.00 80.69 87 LEU A C 1
ATOM 693 O O . LEU A 1 87 ? 2.078 -9.829 -3.008 1.00 80.69 87 LEU A O 1
ATOM 697 N N . LYS A 1 88 ? 2.256 -11.362 -1.357 1.00 82.44 88 LYS A N 1
ATOM 698 C CA . LYS A 1 88 ? 1.222 -10.839 -0.475 1.00 82.44 88 LYS A CA 1
ATOM 699 C C . LYS A 1 88 ? 1.885 -10.276 0.779 1.00 82.44 88 LYS A C 1
ATOM 701 O O . LYS A 1 88 ? 2.491 -11.034 1.529 1.00 82.44 88 LYS A O 1
ATOM 706 N N . SER A 1 89 ? 1.718 -8.983 1.027 1.00 83.50 89 SER A N 1
ATOM 707 C CA . SER A 1 89 ? 2.083 -8.341 2.290 1.00 83.50 89 SER A CA 1
ATOM 708 C C . SER A 1 89 ? 0.822 -8.107 3.117 1.00 83.50 89 SER A C 1
ATOM 710 O O . SER A 1 89 ? -0.172 -7.581 2.608 1.00 83.50 89 SER A O 1
ATOM 712 N N . LYS A 1 90 ? 0.854 -8.521 4.384 1.00 85.12 90 LYS A N 1
ATOM 713 C CA . LYS A 1 90 ? -0.242 -8.369 5.345 1.00 85.12 90 LYS A CA 1
ATOM 714 C C . LYS A 1 90 ? 0.272 -7.578 6.543 1.00 85.12 90 LYS A C 1
ATOM 716 O O . LYS A 1 90 ? 1.327 -7.911 7.071 1.00 85.12 90 LYS A O 1
ATOM 721 N N . MET A 1 91 ? -0.459 -6.548 6.944 1.00 85.81 91 MET A N 1
ATOM 722 C CA . MET A 1 91 ? -0.219 -5.799 8.176 1.00 85.81 91 MET A CA 1
ATOM 723 C C . MET A 1 91 ? -1.458 -5.936 9.049 1.00 85.81 91 MET A C 1
ATOM 725 O O . MET A 1 91 ? -2.577 -5.842 8.548 1.00 85.81 91 MET A O 1
ATOM 729 N N . GLU A 1 92 ? -1.258 -6.195 10.332 1.00 90.00 92 GLU A N 1
ATOM 730 C CA . GLU A 1 92 ? -2.330 -6.382 11.303 1.00 90.00 92 GLU A CA 1
ATOM 731 C C . GLU A 1 92 ? -2.092 -5.434 12.470 1.00 90.00 92 GLU A C 1
ATOM 733 O O . GLU A 1 92 ? -0.956 -5.303 12.923 1.00 90.00 92 GLU A O 1
ATOM 738 N N . ILE A 1 93 ? -3.152 -4.776 12.927 1.00 89.94 93 ILE A N 1
ATOM 739 C CA . ILE A 1 93 ? -3.146 -3.983 14.156 1.00 89.94 93 ILE A CA 1
ATOM 740 C C . ILE A 1 93 ? -4.301 -4.507 15.003 1.00 89.94 93 ILE A C 1
ATOM 742 O O . ILE A 1 93 ? -5.430 -4.625 14.521 1.00 89.94 93 ILE A O 1
ATOM 746 N N . ASP A 1 94 ? -3.982 -4.904 16.229 1.00 91.88 94 ASP A N 1
ATOM 747 C CA . ASP A 1 94 ? -4.888 -5.590 17.142 1.00 91.88 94 ASP A CA 1
ATOM 748 C C . ASP A 1 94 ? -4.454 -5.294 18.590 1.00 91.88 94 ASP A C 1
ATOM 750 O O . ASP A 1 94 ? -3.377 -5.752 18.987 1.00 91.88 94 ASP A O 1
ATOM 754 N N . PRO A 1 95 ? -5.214 -4.501 19.371 1.00 92.69 95 PRO A N 1
ATOM 755 C CA . PRO A 1 95 ? -6.460 -3.809 19.014 1.00 92.69 95 PRO A CA 1
ATOM 756 C C . PRO A 1 95 ? -6.225 -2.496 18.242 1.00 92.69 95 PRO A C 1
ATOM 758 O O . PRO A 1 95 ? -5.221 -1.817 18.451 1.00 92.69 95 PRO A O 1
ATOM 761 N N . ALA A 1 96 ? -7.172 -2.090 17.389 1.00 91.19 96 ALA A N 1
ATOM 762 C CA . ALA A 1 96 ? -7.121 -0.789 16.720 1.00 91.19 96 ALA A CA 1
ATOM 763 C C . ALA A 1 96 ? -7.466 0.368 17.671 1.00 91.19 96 ALA A C 1
ATOM 765 O O . ALA A 1 96 ? -8.428 0.312 18.440 1.00 91.19 96 ALA A O 1
ATOM 766 N N . SER A 1 97 ? -6.705 1.453 17.575 1.00 91.12 97 SER A N 1
ATOM 767 C CA . SER A 1 97 ? -6.815 2.650 18.408 1.00 91.12 97 SER A CA 1
ATOM 768 C C . SER A 1 97 ? -6.998 3.907 17.554 1.00 91.12 97 SER A C 1
ATOM 770 O O . SER A 1 97 ? -6.729 3.901 16.357 1.00 91.12 97 SER A O 1
ATOM 772 N N . GLN A 1 98 ? -7.387 5.034 18.159 1.00 90.12 98 GLN A N 1
ATOM 773 C CA . GLN A 1 98 ? -7.499 6.312 17.433 1.00 90.12 98 GLN A CA 1
ATOM 774 C C . GLN A 1 98 ? -6.166 6.758 16.797 1.00 90.12 98 GLN A C 1
ATOM 776 O O . GLN A 1 98 ? -6.167 7.495 15.810 1.00 90.12 98 GLN A O 1
ATOM 781 N N . ALA A 1 99 ? -5.032 6.300 17.341 1.00 88.38 99 ALA A N 1
ATOM 782 C CA . ALA A 1 99 ? -3.697 6.588 16.826 1.00 88.38 99 ALA A CA 1
ATOM 783 C C . ALA A 1 99 ? -3.366 5.835 15.524 1.00 88.38 99 ALA A C 1
ATOM 785 O O . ALA A 1 99 ? -2.336 6.114 14.920 1.00 88.38 99 ALA A O 1
ATOM 786 N N . ASP A 1 100 ? -4.232 4.929 15.063 1.00 90.06 100 ASP A N 1
ATOM 787 C CA . ASP A 1 100 ? -4.068 4.188 13.806 1.00 90.06 100 ASP A CA 1
ATOM 788 C C . ASP A 1 100 ? -4.814 4.856 12.631 1.00 90.06 100 ASP A C 1
ATOM 790 O O . ASP A 1 100 ? -4.854 4.346 11.510 1.00 90.06 100 ASP A O 1
ATOM 794 N N . ALA A 1 101 ? -5.471 6.001 12.855 1.00 89.56 101 ALA A N 1
ATOM 795 C CA . ALA A 1 101 ? -6.165 6.738 11.797 1.00 89.56 101 ALA A CA 1
ATOM 796 C C . ALA A 1 101 ? -5.177 7.570 10.991 1.00 89.56 101 ALA A C 1
ATOM 798 O O . ALA A 1 101 ? -4.599 8.520 11.502 1.00 89.56 101 ALA A O 1
ATOM 799 N N . GLY A 1 102 ? -5.002 7.246 9.715 1.00 90.06 102 GLY A N 1
ATOM 800 C CA . GLY A 1 102 ? -3.854 7.747 8.984 1.00 90.06 102 GLY A CA 1
ATOM 801 C C . GLY A 1 102 ? -3.875 7.496 7.492 1.00 90.06 102 GLY A C 1
ATOM 802 O O . GLY A 1 102 ? -4.864 7.048 6.918 1.00 90.06 102 GLY A O 1
ATOM 803 N N . ILE A 1 103 ? -2.748 7.785 6.847 1.00 86.56 103 ILE A N 1
ATOM 804 C CA . ILE A 1 103 ? -2.498 7.360 5.467 1.00 86.56 103 ILE A CA 1
ATOM 805 C C . ILE A 1 103 ? -1.587 6.142 5.511 1.00 86.56 103 ILE A C 1
ATOM 807 O O . ILE A 1 103 ? -0.484 6.192 6.053 1.00 86.56 103 ILE A O 1
ATOM 811 N N . TYR A 1 104 ? -2.044 5.058 4.901 1.00 86.00 104 TYR A N 1
ATOM 812 C CA . TYR A 1 104 ? -1.257 3.854 4.710 1.00 86.00 104 TYR A CA 1
ATOM 813 C C . TYR A 1 104 ? -0.851 3.746 3.250 1.00 86.00 104 TYR A C 1
ATOM 815 O O . TYR A 1 104 ? -1.652 3.981 2.344 1.00 86.00 104 TYR A O 1
ATOM 823 N N . GLU A 1 105 ? 0.403 3.382 3.012 1.00 84.25 105 GLU A N 1
ATOM 824 C CA . GLU A 1 105 ? 0.948 3.257 1.667 1.00 84.25 105 GLU A CA 1
ATOM 825 C C . GLU A 1 105 ? 1.441 1.834 1.427 1.00 84.25 105 GLU A C 1
ATOM 827 O O . GLU A 1 105 ? 2.330 1.357 2.130 1.00 84.25 105 GLU A O 1
ATOM 832 N N . CYS A 1 106 ? 0.923 1.173 0.394 1.00 83.69 106 CYS A N 1
ATOM 833 C CA . CYS A 1 106 ? 1.566 -0.003 -0.164 1.00 83.69 106 CYS A CA 1
ATOM 834 C C . CYS A 1 106 ? 2.598 0.392 -1.219 1.00 83.69 106 CYS A C 1
ATOM 836 O O . CYS A 1 106 ? 2.296 1.169 -2.122 1.00 83.69 106 CYS A O 1
ATOM 838 N N . HIS A 1 107 ? 3.788 -0.195 -1.139 1.00 82.38 107 HIS A N 1
ATOM 839 C CA . HIS A 1 107 ? 4.874 -0.028 -2.095 1.00 82.38 107 HIS A CA 1
ATOM 840 C C . HIS A 1 107 ? 5.276 -1.381 -2.655 1.00 82.38 107 HIS A C 1
ATOM 842 O O . HIS A 1 107 ? 5.634 -2.274 -1.895 1.00 82.38 107 HIS A O 1
ATOM 848 N N . ALA A 1 108 ? 5.259 -1.519 -3.972 1.00 82.19 108 ALA A N 1
ATOM 849 C CA . ALA A 1 108 ? 5.721 -2.699 -4.672 1.00 82.19 108 ALA A CA 1
ATOM 850 C C . ALA A 1 108 ? 6.900 -2.356 -5.570 1.00 82.19 108 ALA A C 1
ATOM 852 O O . ALA A 1 108 ? 6.785 -1.491 -6.427 1.00 82.19 108 ALA A O 1
ATOM 853 N N . ASN A 1 109 ? 8.039 -3.013 -5.398 1.00 78.06 109 ASN A N 1
ATOM 854 C CA . ASN A 1 109 ? 9.276 -2.601 -6.052 1.00 78.06 109 ASN A CA 1
ATOM 855 C C . ASN A 1 109 ? 10.048 -3.762 -6.675 1.00 78.06 109 ASN A C 1
ATOM 857 O O . ASN A 1 109 ? 10.212 -4.828 -6.079 1.00 78.06 109 ASN A O 1
ATOM 86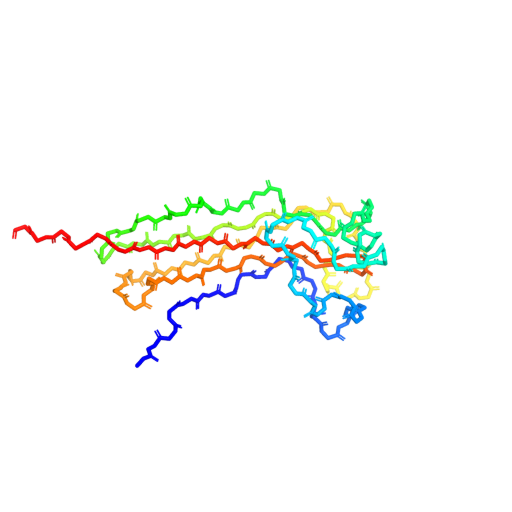1 N N . ASN A 1 110 ? 10.596 -3.513 -7.864 1.00 78.12 110 ASN A N 1
ATOM 862 C CA . ASN A 1 110 ? 11.555 -4.391 -8.518 1.00 78.12 110 ASN A CA 1
ATOM 863 C C . ASN A 1 110 ? 12.638 -3.589 -9.264 1.00 78.12 110 ASN A C 1
ATOM 865 O O . ASN A 1 110 ? 12.639 -2.360 -9.252 1.00 78.12 110 ASN A O 1
ATOM 869 N N . MET A 1 111 ? 13.567 -4.280 -9.932 1.00 76.12 111 MET A N 1
ATOM 870 C CA . MET A 1 111 ? 14.677 -3.641 -10.655 1.00 76.12 111 MET A CA 1
ATOM 871 C C . MET A 1 111 ? 14.242 -2.763 -11.844 1.00 76.12 111 MET A C 1
ATOM 873 O O . MET A 1 111 ? 15.064 -2.040 -12.396 1.00 76.12 111 MET A O 1
ATOM 877 N N . TYR A 1 112 ? 12.983 -2.855 -12.271 1.00 80.12 112 TYR A N 1
ATOM 878 C CA . TYR A 1 112 ? 12.468 -2.230 -13.486 1.00 80.12 112 TYR A CA 1
ATOM 879 C C . TYR A 1 112 ? 11.548 -1.039 -13.207 1.00 80.12 112 TYR A C 1
ATOM 881 O O . TYR A 1 112 ? 11.597 -0.067 -13.957 1.00 80.12 112 TYR A O 1
ATOM 889 N N . ALA A 1 113 ? 10.705 -1.128 -12.174 1.00 80.12 113 ALA A N 1
ATOM 890 C CA . ALA A 1 113 ? 9.792 -0.079 -11.739 1.00 80.12 113 ALA A CA 1
ATOM 891 C C . ALA A 1 113 ? 9.359 -0.266 -10.274 1.00 80.12 113 ALA A C 1
ATOM 893 O O . ALA A 1 113 ? 9.462 -1.353 -9.698 1.00 80.12 113 ALA A O 1
ATOM 894 N N . MET A 1 114 ? 8.798 0.796 -9.698 1.00 80.38 114 MET A N 1
ATOM 895 C CA . MET A 1 114 ? 8.063 0.744 -8.435 1.00 80.38 114 MET A CA 1
ATOM 896 C C . MET A 1 114 ? 6.600 1.111 -8.688 1.00 80.38 114 MET A C 1
ATOM 898 O O . MET A 1 114 ? 6.347 2.063 -9.413 1.00 80.38 114 MET A O 1
ATOM 902 N N . ASP A 1 115 ? 5.668 0.382 -8.080 1.00 82.38 115 ASP A N 1
ATOM 903 C CA . ASP A 1 115 ? 4.248 0.717 -7.972 1.00 82.38 115 ASP A CA 1
ATOM 904 C C . ASP A 1 115 ? 3.915 1.122 -6.524 1.00 82.38 115 ASP A C 1
ATOM 906 O O . ASP A 1 115 ? 4.490 0.583 -5.578 1.00 82.38 115 ASP A O 1
ATOM 910 N N . SER A 1 116 ? 3.013 2.078 -6.314 1.00 82.44 116 SER A N 1
ATOM 911 C CA . SER A 1 116 ? 2.617 2.515 -4.974 1.00 82.44 116 SER A CA 1
ATOM 912 C C . SER A 1 116 ? 1.154 2.922 -4.923 1.00 82.44 116 SER 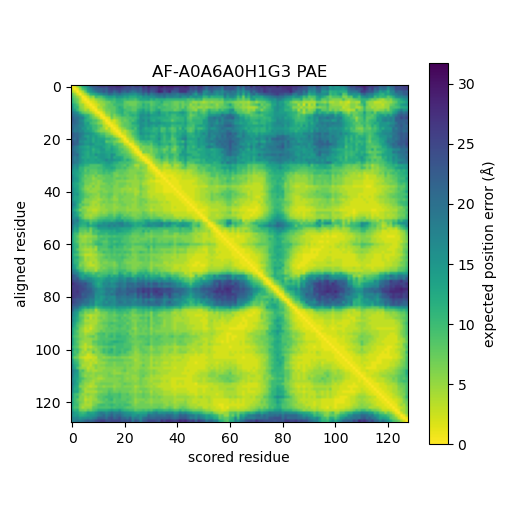A C 1
ATOM 914 O O . SER A 1 116 ? 0.674 3.643 -5.797 1.00 82.44 116 SER A O 1
ATOM 916 N N . ARG A 1 117 ? 0.452 2.508 -3.868 1.00 83.25 117 ARG A N 1
ATOM 917 C CA . ARG A 1 117 ? -0.952 2.849 -3.613 1.00 83.25 117 ARG A CA 1
ATOM 918 C C . ARG A 1 117 ? -1.094 3.376 -2.198 1.00 83.25 117 ARG A C 1
ATOM 920 O O . ARG A 1 117 ? -0.616 2.737 -1.270 1.00 83.25 117 ARG A O 1
ATOM 927 N N . ALA A 1 118 ? -1.769 4.505 -2.040 1.00 82.94 118 ALA A N 1
ATOM 928 C CA . ALA A 1 118 ? -2.103 5.061 -0.737 1.00 82.94 118 ALA A CA 1
ATOM 929 C C . ALA A 1 118 ? -3.603 4.906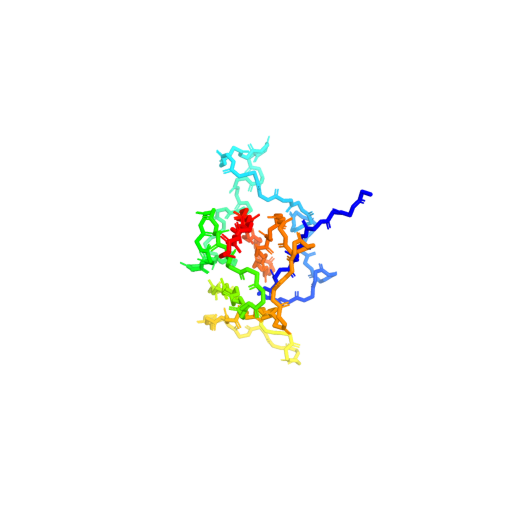 -0.475 1.00 82.94 118 ALA A C 1
ATOM 931 O O . ALA A 1 118 ? -4.413 5.075 -1.388 1.00 82.94 118 ALA A O 1
ATOM 932 N N . PHE A 1 119 ? -3.969 4.611 0.765 1.00 83.94 119 PHE A N 1
ATOM 933 C CA . PHE A 1 119 ? -5.350 4.641 1.228 1.00 83.94 119 PHE A CA 1
ATOM 934 C C . PHE A 1 119 ? -5.415 5.321 2.593 1.00 83.94 119 PHE A C 1
ATOM 936 O O . PHE A 1 119 ? -4.502 5.207 3.413 1.00 83.94 119 PHE A O 1
ATOM 943 N N . ARG A 1 120 ? -6.492 6.073 2.819 1.00 87.12 120 ARG A N 1
ATOM 944 C CA . ARG A 1 120 ? -6.751 6.737 4.094 1.00 87.12 120 ARG A CA 1
ATOM 945 C C . ARG A 1 120 ? -7.577 5.826 4.992 1.00 87.12 120 ARG A C 1
ATOM 947 O O . ARG A 1 120 ? -8.470 5.128 4.510 1.00 87.12 120 ARG A O 1
ATOM 954 N N . THR A 1 121 ? -7.294 5.869 6.282 1.00 88.69 121 THR A N 1
ATOM 955 C CA . THR A 1 121 ? -8.075 5.216 7.324 1.00 88.69 121 THR A CA 1
ATOM 956 C C . THR A 1 121 ? -8.582 6.249 8.318 1.00 88.69 121 THR A C 1
ATOM 958 O O . THR A 1 121 ? -7.926 7.254 8.601 1.00 88.69 121 THR A O 1
ATOM 961 N N . THR A 1 122 ? -9.772 6.005 8.842 1.00 89.88 122 THR A N 1
ATOM 962 C CA . THR A 1 122 ? -10.387 6.785 9.920 1.00 89.88 122 THR A CA 1
ATOM 963 C C . THR A 1 122 ? -11.058 5.822 10.896 1.00 89.88 122 THR A C 1
ATOM 965 O O . THR A 1 122 ? -11.271 4.661 10.556 1.00 89.88 122 THR A O 1
ATOM 968 N N . TYR A 1 123 ? -11.394 6.278 12.097 1.00 90.38 123 TYR A N 1
ATOM 969 C CA . TYR A 1 123 ? -12.103 5.457 13.079 1.00 90.38 123 TYR A CA 1
ATOM 970 C C . TYR A 1 123 ? -13.569 5.875 13.205 1.00 90.38 123 TYR A C 1
ATOM 972 O O . TYR A 1 123 ? -13.924 7.021 12.918 1.00 90.38 123 TYR A O 1
ATOM 980 N N . LEU A 1 124 ? -14.397 4.943 13.667 1.00 87.50 124 LEU A N 1
ATOM 981 C CA . LEU A 1 124 ? -15.727 5.200 14.202 1.00 87.50 124 LEU A CA 1
ATOM 982 C C . LEU A 1 124 ? -15.643 5.134 15.727 1.00 87.50 124 LEU A C 1
ATOM 984 O O . LEU A 1 124 ? -15.246 4.115 16.294 1.00 87.50 124 LEU A O 1
ATOM 988 N N . ALA A 1 125 ? -15.969 6.247 16.379 1.00 78.56 125 ALA A N 1
ATOM 989 C CA . ALA A 1 125 ? -16.176 6.277 17.818 1.00 78.56 125 ALA A CA 1
ATOM 990 C C . ALA A 1 125 ? -17.638 5.905 18.075 1.00 78.56 125 ALA A C 1
ATOM 992 O O . ALA A 1 125 ? -18.520 6.759 18.021 1.00 78.56 125 ALA A O 1
ATOM 993 N N . GLU A 1 126 ? -17.898 4.616 18.273 1.00 76.06 126 GLU A N 1
ATOM 994 C CA . GLU A 1 126 ? -19.199 4.168 18.758 1.00 76.06 126 GLU A CA 1
ATOM 995 C C . GLU A 1 126 ? -19.253 4.436 20.264 1.00 76.06 126 GLU A C 1
ATOM 997 O O . GLU A 1 126 ? -18.544 3.811 21.052 1.00 76.06 126 GLU A O 1
ATOM 1002 N N . PHE A 1 127 ? -20.050 5.431 20.653 1.00 63.34 127 PHE A N 1
ATOM 1003 C CA . PHE A 1 127 ? -20.446 5.642 22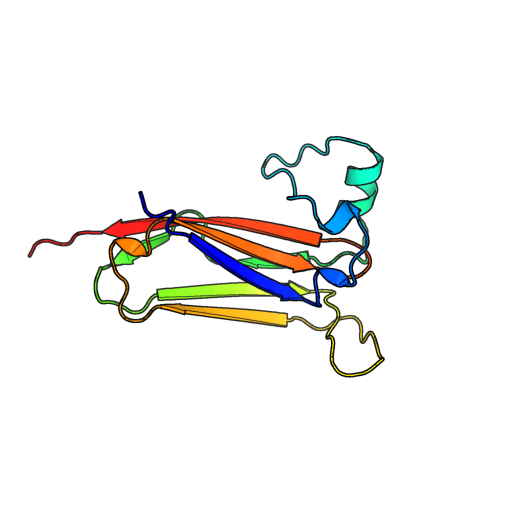.039 1.00 63.34 127 PHE A CA 1
ATOM 1004 C C . PHE A 1 127 ? -21.769 4.901 22.218 1.00 63.34 127 PHE A C 1
ATOM 1006 O O . PHE A 1 127 ? -22.777 5.326 21.654 1.00 63.34 127 PHE A O 1
ATOM 1013 N N . ASN A 1 128 ? -21.739 3.769 22.917 1.00 62.00 128 ASN A N 1
ATOM 1014 C CA . ASN A 1 128 ? -22.953 3.065 23.320 1.00 62.00 128 ASN A CA 1
ATOM 1015 C C . ASN A 1 128 ? -23.499 3.647 24.623 1.00 62.00 128 ASN A C 1
ATOM 1017 O O . ASN A 1 128 ? -22.675 3.858 25.543 1.00 62.00 128 ASN A O 1
#

Mean predicted aligned error: 8.93 Å

Sequence (128 aa):
MAWAGGRIVSGGNIAKLPPPSRGRIPIDGKYKTETSKKYYNNPKGARITKASHFNFQYVLGHKIVFLCVARDLLFPQLHEWTRGQKLKSKMEIDPASQADAGIYECHANNMYAMDSRAFRTTYLAEFN

Foldseek 3Di:
DQAQEEEWEFADDPVPADPLQVDDQDPVNDDPDPVNVCQAPPPLWKAWPDWPDAEAEEEAQCKDKTKTKIASHADPPPDDGDHTDITMTMDMDGGDDQSNFHKYKYWYGDRRHIDMDIHTYGYDDDDD

InterPro domains:
  IPR007110 Immunoglobulin-like domain [PS50835] (43-122)
  IPR036179 Immunoglobulin-like domain superfamily [SSF48726] (55-118)